Protein AF-A0A9D1G744-F1 (afdb_monomer_lite)

pLDDT: mean 83.35, std 15.89, range [49.72, 98.5]

Secondary structure (DSSP, 8-state):
-HHHHHHHHHHHHHHHHS-------PPPEEEEEETTEEEETTTTTSSSGGGGTT-EEEEETTTTEEEEES-EE---EE-TTS-EESEEE--SSPPEEEEES--EE--SSSS--

Structure (mmCIF, N/CA/C/O backbone):
data_AF-A0A9D1G744-F1
#
_entry.id   AF-A0A9D1G744-F1
#
loop_
_atom_site.group_PDB
_atom_site.id
_atom_site.type_symbol
_atom_site.label_atom_id
_atom_site.label_alt_id
_atom_site.label_comp_id
_atom_site.label_asym_id
_atom_site.label_entity_id
_atom_site.label_seq_id
_atom_site.pdbx_PDB_ins_code
_atom_site.Cartn_x
_atom_site.Cartn_y
_atom_site.Cartn_z
_atom_site.occupancy
_atom_site.B_iso_or_equiv
_atom_site.auth_seq_id
_atom_site.auth_comp_id
_atom_site.auth_asym_id
_atom_site.auth_atom_id
_atom_site.pdbx_PDB_model_num
ATOM 1 N N . MET A 1 1 ? -5.762 -0.003 -69.240 1.00 55.38 1 MET A N 1
ATOM 2 C CA . MET A 1 1 ? -5.080 0.448 -68.000 1.00 55.38 1 MET A CA 1
ATOM 3 C C . MET A 1 1 ? -6.031 0.642 -66.805 1.00 55.38 1 MET A C 1
ATOM 5 O O . MET A 1 1 ? -5.647 0.297 -65.700 1.00 55.38 1 MET A O 1
ATOM 9 N N . LYS A 1 2 ? -7.293 1.075 -66.994 1.00 52.19 2 LYS A N 1
ATOM 10 C CA . LYS A 1 2 ? -8.262 1.361 -65.904 1.00 52.19 2 LYS A CA 1
ATOM 11 C C . LYS A 1 2 ? -8.647 0.170 -64.998 1.00 52.19 2 LYS A C 1
ATOM 13 O O . LYS A 1 2 ? -8.818 0.358 -63.804 1.00 52.19 2 LYS A O 1
ATOM 18 N N . LYS A 1 3 ? -8.709 -1.065 -65.519 1.00 49.72 3 LYS A N 1
ATOM 19 C CA . LYS A 1 3 ? -9.098 -2.268 -64.740 1.00 49.72 3 LYS A CA 1
ATOM 20 C C . LYS A 1 3 ? -8.055 -2.707 -63.698 1.00 49.72 3 LYS A C 1
ATOM 22 O O . LYS A 1 3 ? -8.408 -3.323 -62.704 1.00 49.72 3 LYS A O 1
ATOM 27 N N . ARG A 1 4 ? -6.776 -2.372 -63.921 1.00 55.38 4 ARG A N 1
ATOM 28 C CA . ARG A 1 4 ? -5.679 -2.664 -62.980 1.00 55.38 4 ARG A CA 1
ATOM 29 C C . ARG A 1 4 ? -5.569 -1.626 -61.862 1.00 55.38 4 ARG A C 1
ATOM 31 O O . ARG A 1 4 ? -5.102 -1.960 -60.784 1.00 55.38 4 ARG A O 1
ATOM 38 N N . LEU A 1 5 ? -6.068 -0.411 -62.108 1.00 59.44 5 LEU A N 1
ATOM 39 C CA . LEU A 1 5 ? -6.150 0.653 -61.108 1.00 59.44 5 LEU A CA 1
ATOM 40 C C . LEU A 1 5 ? -7.244 0.364 -60.063 1.00 59.44 5 LEU A C 1
ATOM 42 O O . LEU A 1 5 ? -7.010 0.546 -58.876 1.00 59.44 5 LEU A O 1
ATOM 46 N N . PHE A 1 6 ? -8.398 -0.165 -60.495 1.00 59.66 6 PHE A N 1
ATOM 47 C CA . PHE A 1 6 ? -9.484 -0.569 -59.587 1.00 59.66 6 PHE A CA 1
ATOM 48 C C . PHE A 1 6 ? -9.097 -1.742 -58.676 1.00 59.66 6 PHE A C 1
ATOM 50 O O . PHE A 1 6 ? -9.415 -1.721 -57.493 1.00 59.66 6 PHE A O 1
ATOM 57 N N . GLY A 1 7 ? -8.374 -2.738 -59.202 1.00 61.22 7 GLY A N 1
ATOM 58 C CA . GLY A 1 7 ? -7.880 -3.857 -58.391 1.00 61.22 7 GLY A CA 1
ATOM 59 C C . GLY A 1 7 ? -6.842 -3.424 -57.352 1.00 61.22 7 GLY A C 1
ATOM 60 O O . GLY A 1 7 ? -6.901 -3.869 -56.212 1.00 61.22 7 GLY A O 1
ATOM 61 N N . LEU A 1 8 ? -5.937 -2.509 -57.717 1.00 62.88 8 LEU A N 1
ATOM 62 C CA . LEU A 1 8 ? -4.931 -1.976 -56.794 1.00 62.88 8 LEU A CA 1
ATOM 63 C C . LEU A 1 8 ? -5.567 -1.138 -55.672 1.00 62.88 8 LEU A C 1
ATOM 65 O O . LEU A 1 8 ? -5.176 -1.274 -54.518 1.00 62.88 8 LEU A O 1
ATOM 69 N N . ALA A 1 9 ? -6.581 -0.326 -55.995 1.00 64.44 9 ALA A N 1
ATOM 70 C CA . ALA A 1 9 ? -7.326 0.455 -55.007 1.00 64.44 9 ALA A CA 1
ATOM 71 C C . ALA A 1 9 ? -8.102 -0.434 -54.016 1.00 64.44 9 ALA A C 1
ATOM 73 O O . ALA A 1 9 ? -8.147 -0.128 -52.828 1.00 64.44 9 ALA A O 1
ATOM 74 N N . LEU A 1 10 ? -8.661 -1.557 -54.482 1.00 64.62 10 LEU A N 1
ATOM 75 C CA . LEU A 1 10 ? -9.388 -2.506 -53.636 1.00 64.62 10 LEU A CA 1
ATOM 76 C C . LEU A 1 10 ? -8.457 -3.273 -52.680 1.00 64.62 10 LEU A C 1
ATOM 78 O O . LEU A 1 10 ? -8.818 -3.491 -51.529 1.00 64.62 10 LEU A O 1
ATOM 82 N N . VAL A 1 11 ? -7.249 -3.637 -53.126 1.00 67.94 11 VAL A N 1
ATOM 83 C CA . VAL A 1 11 ? -6.235 -4.288 -52.274 1.00 67.94 11 VAL A CA 1
ATOM 84 C C . VAL A 1 11 ? -5.684 -3.316 -51.229 1.00 67.94 11 VAL A C 1
ATOM 86 O O . VAL A 1 11 ? -5.548 -3.694 -50.072 1.00 67.94 11 VAL A O 1
ATOM 89 N N . LEU A 1 12 ? -5.438 -2.053 -51.593 1.00 64.69 12 LEU A N 1
ATOM 90 C CA . LEU A 1 12 ? -4.999 -1.035 -50.632 1.00 64.69 12 LEU A CA 1
ATOM 91 C C . LEU A 1 12 ? -6.078 -0.756 -49.570 1.00 64.69 12 LEU A C 1
ATOM 93 O O . LEU A 1 12 ? -5.759 -0.636 -48.390 1.00 64.69 12 LEU A O 1
ATOM 97 N N . ALA A 1 13 ? -7.353 -0.712 -49.976 1.00 64.44 13 ALA A N 1
ATOM 98 C CA . ALA A 1 13 ? -8.484 -0.571 -49.061 1.00 64.44 13 ALA A CA 1
ATOM 99 C C . ALA A 1 13 ? -8.619 -1.780 -48.119 1.00 64.44 13 ALA A C 1
ATOM 101 O O . ALA A 1 13 ? -8.850 -1.592 -46.929 1.00 64.44 13 ALA A O 1
ATOM 102 N N . LEU A 1 14 ? -8.395 -3.001 -48.617 1.00 65.12 14 LEU A N 1
ATOM 103 C CA . LEU A 1 14 ? -8.385 -4.219 -47.801 1.00 65.12 14 LEU A CA 1
ATOM 104 C C . LEU A 1 14 ? -7.221 -4.230 -46.789 1.00 65.12 14 LEU A C 1
ATOM 106 O O . LEU A 1 14 ? -7.401 -4.644 -45.648 1.00 65.12 14 LEU A O 1
ATOM 110 N N . CYS A 1 15 ? -6.036 -3.745 -47.177 1.00 59.97 15 CYS A N 1
ATOM 111 C CA . CYS A 1 15 ? -4.872 -3.654 -46.289 1.00 59.97 15 CYS A CA 1
ATOM 112 C C . CYS A 1 15 ? -5.048 -2.621 -45.162 1.00 59.97 15 CYS A C 1
ATOM 114 O O . CYS A 1 15 ? -4.482 -2.802 -44.088 1.00 59.97 15 CYS A O 1
ATOM 116 N N . LEU A 1 16 ? -5.835 -1.563 -45.383 1.00 60.3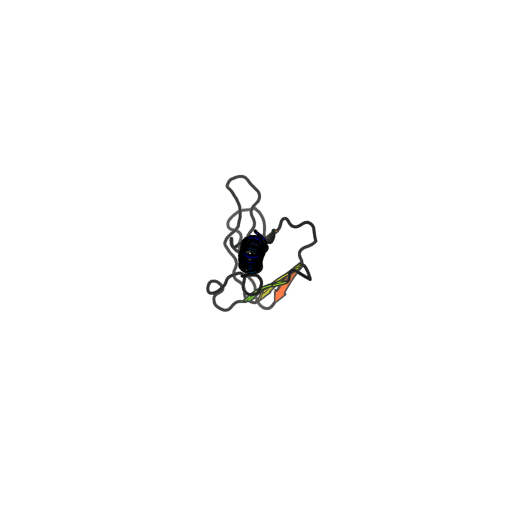1 16 LEU A N 1
ATOM 117 C CA . LEU A 1 16 ? -6.083 -0.512 -44.387 1.00 60.31 16 LEU A CA 1
ATOM 118 C C . LEU A 1 16 ? -7.160 -0.897 -43.359 1.00 60.31 16 LEU A C 1
ATOM 120 O O . LEU A 1 16 ? -7.135 -0.383 -42.246 1.00 60.31 16 LEU A O 1
ATOM 124 N N . THR A 1 17 ? -8.079 -1.809 -43.693 1.00 61.72 17 THR A N 1
ATOM 125 C CA . THR A 1 17 ? -9.145 -2.261 -42.775 1.00 61.72 17 THR A CA 1
ATOM 126 C C . THR A 1 17 ? -8.752 -3.455 -41.902 1.00 61.72 17 THR A C 1
ATOM 128 O O . THR A 1 17 ? -9.499 -3.810 -40.999 1.00 61.72 17 THR A O 1
ATOM 131 N N . LEU A 1 18 ? -7.612 -4.099 -42.179 1.00 57.16 18 LEU A N 1
ATOM 132 C CA . LEU A 1 18 ? -7.100 -5.249 -41.414 1.00 57.16 18 LEU A CA 1
ATOM 133 C C . LEU A 1 18 ? -6.155 -4.854 -40.272 1.00 57.16 18 LEU A C 1
ATOM 135 O O . LEU A 1 18 ? -5.744 -5.710 -39.492 1.00 57.16 18 LEU A O 1
ATOM 139 N N . LEU A 1 19 ? -5.820 -3.570 -40.145 1.00 59.69 19 LEU A N 1
ATOM 140 C CA . LEU A 1 19 ? -5.128 -3.051 -38.972 1.00 59.69 19 LEU A CA 1
ATOM 141 C C . LEU A 1 19 ? -6.163 -2.817 -37.868 1.00 59.69 19 LEU A C 1
ATOM 143 O O . LEU A 1 19 ? -6.526 -1.687 -37.554 1.00 59.69 19 LEU A O 1
ATOM 147 N N . SER A 1 20 ? -6.665 -3.909 -37.294 1.00 56.12 20 SER A N 1
ATOM 148 C CA . SER A 1 20 ? -7.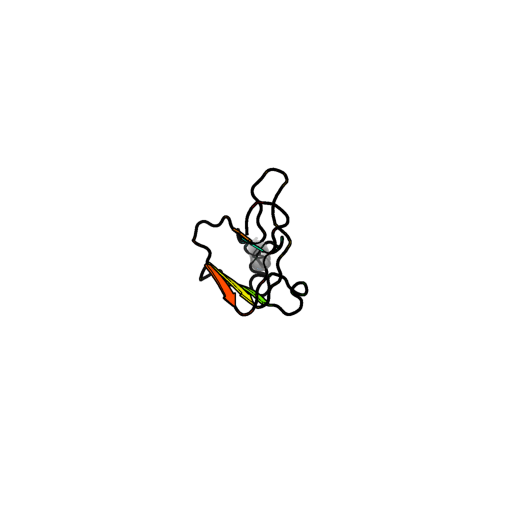311 -3.878 -35.987 1.00 56.12 20 SER A CA 1
ATOM 149 C C . SER A 1 20 ? -6.248 -3.435 -34.988 1.00 56.12 20 SER A C 1
ATOM 151 O O . SER A 1 20 ? -5.452 -4.245 -34.518 1.00 56.12 20 SER A O 1
ATOM 153 N N . VAL A 1 21 ? -6.174 -2.133 -34.716 1.00 61.34 21 VAL A N 1
ATOM 154 C CA . VAL A 1 21 ? -5.326 -1.596 -33.653 1.00 61.34 21 VAL A CA 1
ATOM 155 C C . VAL A 1 21 ? -6.001 -1.964 -32.338 1.00 61.34 21 VAL A C 1
ATOM 157 O O . VAL A 1 21 ? -6.740 -1.180 -31.751 1.00 61.34 21 VAL A O 1
ATOM 160 N N . SER A 1 22 ? -5.795 -3.201 -31.894 1.00 60.31 22 SER A N 1
ATOM 161 C CA . SER A 1 22 ? -5.962 -3.545 -30.492 1.00 60.31 22 SER A CA 1
ATOM 162 C C . SER A 1 22 ? -4.860 -2.804 -29.743 1.00 60.31 22 SER A C 1
ATOM 164 O O . SER A 1 22 ? -3.733 -3.288 -29.633 1.00 60.31 22 SER A O 1
ATOM 166 N N . ALA A 1 23 ? -5.158 -1.577 -29.321 1.00 56.50 23 ALA A N 1
ATOM 167 C CA . ALA A 1 23 ? -4.355 -0.883 -28.336 1.00 56.50 23 ALA A CA 1
ATOM 168 C C . ALA A 1 23 ? -4.421 -1.728 -27.062 1.00 56.50 23 ALA A C 1
ATOM 170 O O . ALA A 1 23 ? -5.450 -1.778 -26.393 1.00 56.50 23 ALA A O 1
ATOM 171 N N . LEU A 1 24 ? -3.350 -2.469 -26.792 1.00 54.41 24 LEU A N 1
ATOM 172 C CA . LEU A 1 24 ? -3.141 -3.098 -25.502 1.00 54.41 24 LEU A C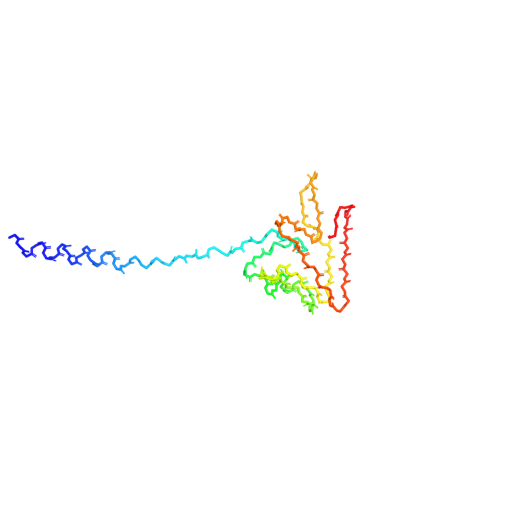A 1
ATOM 173 C C . LEU A 1 24 ? -2.929 -1.928 -24.536 1.00 54.41 24 LEU A C 1
ATOM 175 O O . LEU A 1 24 ? -1.865 -1.310 -24.550 1.00 54.41 24 LEU A O 1
ATOM 179 N N . ALA A 1 25 ? -3.980 -1.526 -23.820 1.00 59.09 25 ALA A N 1
ATOM 180 C CA . ALA A 1 25 ? -3.823 -0.603 -22.709 1.00 59.09 25 ALA A CA 1
ATOM 181 C C . ALA A 1 25 ? -2.848 -1.282 -21.745 1.00 59.09 25 ALA A C 1
ATOM 183 O O . ALA A 1 25 ? -3.103 -2.398 -21.297 1.00 59.09 25 ALA A O 1
ATOM 184 N N . ALA A 1 26 ? -1.677 -0.683 -21.548 1.00 60.94 26 ALA A N 1
ATOM 185 C CA . ALA A 1 26 ? -0.822 -1.091 -20.450 1.00 60.94 26 ALA A CA 1
ATOM 186 C C . ALA A 1 26 ? -1.580 -0.737 -19.168 1.00 60.94 26 ALA A C 1
ATOM 188 O O . ALA A 1 26 ? -2.051 0.396 -19.068 1.00 60.94 26 ALA A O 1
ATOM 189 N N . ASP A 1 27 ? -1.729 -1.693 -18.250 1.00 70.62 27 ASP A N 1
ATOM 190 C CA . ASP A 1 27 ? -2.335 -1.430 -16.943 1.00 70.62 27 ASP A CA 1
ATOM 191 C C . ASP A 1 27 ? -1.585 -0.272 -16.276 1.00 70.62 27 ASP A C 1
ATOM 193 O O . ASP A 1 27 ? -0.345 -0.272 -16.242 1.00 70.62 27 ASP A O 1
ATOM 197 N N . GLU A 1 28 ? -2.308 0.742 -15.790 1.00 87.06 28 GLU A N 1
ATOM 198 C CA . GLU A 1 28 ? -1.650 1.853 -15.118 1.00 87.06 28 GLU A CA 1
ATOM 199 C C . GLU A 1 28 ? -1.020 1.346 -13.818 1.00 87.06 28 GLU A C 1
ATOM 201 O O . GLU A 1 28 ? -1.624 0.614 -13.031 1.00 87.06 28 GLU A O 1
ATOM 206 N N . THR A 1 29 ? 0.241 1.718 -13.604 1.00 94.81 29 THR A N 1
ATOM 207 C CA . THR A 1 29 ? 0.952 1.461 -12.353 1.00 94.81 29 THR A CA 1
ATOM 208 C C . THR A 1 29 ? 0.797 2.662 -11.438 1.00 94.81 29 THR A C 1
ATOM 210 O O . THR A 1 29 ? 1.097 3.790 -11.842 1.00 94.81 29 THR A O 1
ATOM 213 N N . TYR A 1 30 ? 0.427 2.423 -10.187 1.00 96.00 30 TYR A N 1
ATOM 214 C CA . TYR A 1 30 ? 0.343 3.466 -9.179 1.00 96.00 30 TYR A CA 1
ATOM 215 C C . TYR A 1 30 ? 1.680 3.623 -8.449 1.00 96.00 30 TYR A C 1
ATOM 217 O O . TYR A 1 30 ? 2.445 2.671 -8.268 1.00 96.00 30 TYR A O 1
ATOM 225 N N . ASN A 1 31 ? 1.958 4.845 -7.988 1.00 95.88 31 ASN A N 1
ATOM 226 C CA . ASN A 1 31 ? 3.098 5.157 -7.117 1.00 95.88 31 ASN A CA 1
ATOM 227 C C . ASN A 1 31 ? 2.803 4.745 -5.664 1.00 95.88 31 ASN A C 1
ATOM 229 O O . ASN A 1 31 ? 2.969 5.545 -4.742 1.00 95.88 31 ASN A O 1
ATOM 233 N N . LEU A 1 32 ? 2.293 3.526 -5.490 1.00 96.56 32 LEU A N 1
ATOM 234 C CA . LEU A 1 32 ? 1.867 2.933 -4.232 1.00 96.56 32 LEU A CA 1
ATOM 235 C C . LEU A 1 32 ? 2.342 1.480 -4.189 1.00 96.56 32 LEU A C 1
ATOM 237 O O . LEU A 1 32 ? 2.063 0.700 -5.100 1.00 96.56 32 LEU A O 1
ATOM 241 N N . TRP A 1 33 ? 3.020 1.124 -3.106 1.00 95.88 33 TRP A N 1
ATOM 242 C CA . T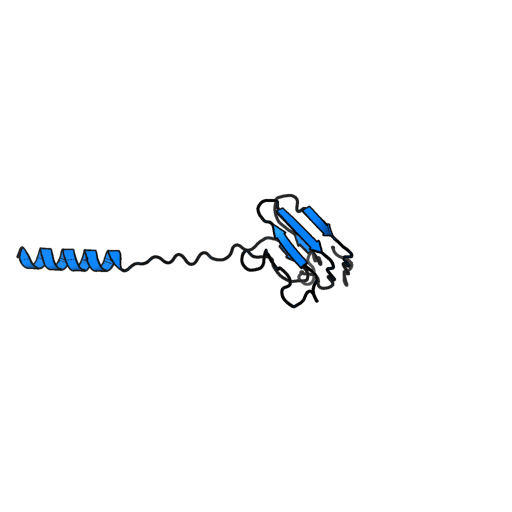RP A 1 33 ? 3.372 -0.243 -2.758 1.00 95.88 33 TRP A CA 1
ATOM 243 C C . TRP A 1 33 ? 2.748 -0.591 -1.415 1.00 95.88 33 TRP A C 1
ATOM 245 O O . TRP A 1 33 ? 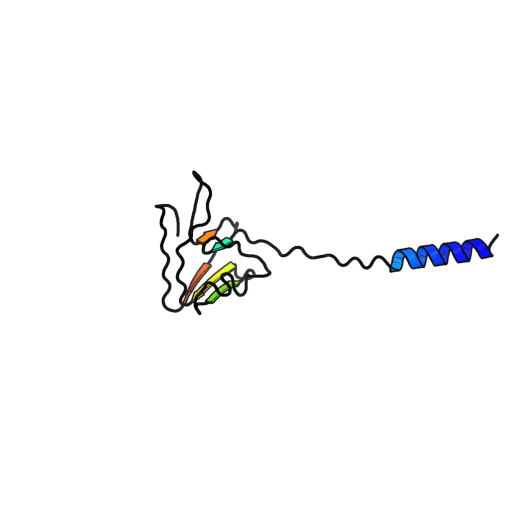2.779 0.225 -0.494 1.00 95.88 33 TRP A O 1
ATOM 255 N N . VAL A 1 34 ? 2.206 -1.799 -1.306 1.00 95.50 34 VAL A N 1
ATOM 256 C CA . VAL A 1 34 ? 1.614 -2.334 -0.079 1.00 95.50 34 VAL A CA 1
ATOM 257 C C . VAL A 1 34 ? 2.160 -3.733 0.133 1.00 95.50 34 VAL A C 1
ATOM 259 O O . VAL A 1 34 ? 2.053 -4.581 -0.748 1.00 95.50 34 VAL A O 1
ATOM 262 N N . ASN A 1 35 ? 2.765 -3.976 1.291 1.00 93.75 35 ASN A N 1
ATOM 263 C CA . ASN A 1 35 ? 3.369 -5.262 1.631 1.00 93.75 35 ASN A CA 1
ATOM 264 C C . ASN A 1 35 ? 4.385 -5.759 0.578 1.00 93.75 35 ASN A C 1
ATOM 266 O O . ASN A 1 35 ? 4.415 -6.933 0.215 1.00 93.75 35 ASN A O 1
ATOM 270 N N . GLY A 1 36 ? 5.158 -4.837 -0.005 1.00 92.44 36 GLY A N 1
ATOM 271 C CA . GLY A 1 36 ? 6.095 -5.127 -1.097 1.00 92.44 36 GLY A CA 1
ATOM 272 C C . GLY A 1 36 ? 5.466 -5.272 -2.492 1.00 92.44 36 GLY A C 1
ATOM 273 O O . GLY A 1 36 ? 6.201 -5.305 -3.479 1.00 92.44 36 GLY A O 1
ATOM 274 N N . VAL A 1 37 ? 4.135 -5.304 -2.611 1.00 94.50 37 VAL A N 1
ATOM 275 C CA . VAL A 1 37 ? 3.414 -5.433 -3.886 1.00 94.50 37 VAL A CA 1
ATOM 276 C C . VAL A 1 37 ? 3.111 -4.054 -4.463 1.00 94.50 37 VAL A C 1
ATOM 278 O O . VAL A 1 37 ? 2.545 -3.202 -3.782 1.00 94.50 37 VAL A O 1
ATOM 281 N N . GLN A 1 38 ? 3.470 -3.821 -5.728 1.00 96.56 38 GLN A N 1
ATOM 282 C CA . GLN A 1 38 ? 3.086 -2.590 -6.420 1.00 96.56 38 GLN A CA 1
ATOM 283 C C . GLN A 1 38 ? 1.606 -2.635 -6.809 1.00 96.56 38 GLN A C 1
ATOM 285 O O . GLN A 1 38 ? 1.134 -3.622 -7.377 1.00 96.56 38 GLN A O 1
ATOM 290 N N . VAL A 1 39 ? 0.889 -1.546 -6.542 1.00 97.50 39 VAL A N 1
ATOM 291 C CA . VAL A 1 39 ? -0.511 -1.400 -6.943 1.00 97.50 39 VAL A CA 1
ATOM 292 C C . VAL A 1 39 ? -0.586 -0.993 -8.415 1.00 97.50 39 VAL A C 1
ATOM 294 O O . VAL A 1 39 ? 0.151 -0.129 -8.893 1.00 97.50 39 VAL A O 1
ATOM 297 N N . THR A 1 40 ? -1.501 -1.621 -9.138 1.00 96.69 40 THR A N 1
ATOM 298 C CA . THR A 1 40 ? -1.793 -1.450 -10.564 1.00 96.69 40 THR A CA 1
ATOM 299 C C . THR A 1 40 ? -3.300 -1.518 -10.776 1.00 96.69 40 THR A C 1
ATOM 301 O O . THR A 1 40 ? -4.013 -2.002 -9.900 1.00 96.69 40 THR A O 1
ATOM 304 N N . ASP A 1 41 ? -3.803 -1.112 -11.939 1.00 95.31 41 ASP A N 1
ATOM 305 C CA . ASP A 1 41 ? -5.228 -1.290 -12.265 1.00 95.31 41 ASP A CA 1
ATOM 306 C C . ASP A 1 41 ? -5.698 -2.743 -12.126 1.00 95.31 41 ASP A C 1
ATOM 308 O O . ASP A 1 41 ? -6.805 -3.002 -11.653 1.00 95.31 41 ASP A O 1
ATOM 312 N N . ALA A 1 42 ? -4.840 -3.699 -12.485 1.00 95.12 42 ALA A N 1
ATOM 313 C CA . ALA A 1 42 ? -5.172 -5.118 -12.483 1.00 95.12 42 ALA A CA 1
ATOM 314 C C . ALA A 1 42 ? -5.376 -5.706 -11.076 1.00 95.12 42 ALA A C 1
ATOM 316 O O . ALA A 1 42 ? -6.133 -6.663 -10.928 1.00 95.12 42 ALA A O 1
ATOM 317 N N . ASN A 1 43 ? -4.711 -5.157 -10.053 1.00 96.12 43 ASN A N 1
ATOM 318 C CA . ASN A 1 43 ? -4.807 -5.628 -8.665 1.00 96.12 43 ASN A CA 1
ATOM 319 C C . ASN A 1 43 ? -5.381 -4.576 -7.705 1.00 96.12 43 ASN A C 1
ATOM 321 O O . ASN A 1 43 ? -5.453 -4.823 -6.509 1.00 96.12 43 ASN A O 1
ATOM 325 N N . ALA A 1 44 ? -5.823 -3.411 -8.183 1.00 97.12 44 ALA A N 1
ATOM 326 C CA . ALA A 1 44 ? -6.329 -2.355 -7.310 1.00 97.12 44 ALA A CA 1
ATOM 327 C C . ALA A 1 44 ? -7.522 -2.818 -6.457 1.00 97.12 44 ALA A C 1
ATOM 329 O O . ALA A 1 44 ? -7.650 -2.402 -5.314 1.00 97.12 44 ALA A O 1
ATOM 330 N N . THR A 1 45 ? -8.373 -3.716 -6.960 1.00 96.81 45 THR A N 1
ATOM 331 C CA . THR A 1 45 ? -9.513 -4.252 -6.194 1.00 96.81 45 THR A CA 1
ATOM 332 C C . THR A 1 45 ? -9.137 -5.334 -5.180 1.00 96.81 45 THR A C 1
ATOM 334 O O . THR A 1 45 ? -9.969 -5.670 -4.342 1.00 96.81 45 THR A O 1
ATOM 337 N N . ASP A 1 46 ? -7.931 -5.893 -5.284 1.00 96.81 46 ASP A N 1
ATOM 338 C CA . ASP A 1 46 ? -7.405 -6.956 -4.427 1.00 96.81 46 ASP A CA 1
ATOM 339 C C . ASP A 1 46 ? -5.867 -6.959 -4.511 1.00 96.81 46 ASP A C 1
ATOM 341 O O . ASP A 1 46 ? -5.253 -7.641 -5.335 1.00 96.81 46 ASP A O 1
ATOM 345 N N . VAL A 1 47 ? -5.245 -6.094 -3.709 1.00 97.25 47 VAL A N 1
ATOM 346 C CA . VAL A 1 47 ? -3.817 -5.761 -3.827 1.00 97.25 47 VAL A CA 1
ATOM 347 C C . VAL A 1 47 ? -2.934 -6.936 -3.427 1.00 97.25 47 VAL A C 1
ATOM 349 O O . VAL A 1 47 ? -1.855 -7.116 -3.994 1.00 97.25 47 VAL A O 1
ATOM 352 N N . LEU A 1 48 ? -3.374 -7.716 -2.441 1.00 95.19 48 LEU A N 1
ATOM 353 C CA . LEU A 1 48 ? -2.609 -8.821 -1.874 1.00 95.19 48 LEU A CA 1
ATOM 354 C C . LEU A 1 48 ? -3.014 -10.181 -2.455 1.00 95.19 48 LEU A C 1
ATOM 356 O O . LEU A 1 48 ? -2.229 -11.128 -2.359 1.00 95.19 48 LEU A O 1
ATOM 360 N N . GLY A 1 49 ? -4.183 -10.287 -3.094 1.00 92.12 49 GLY A N 1
ATOM 361 C CA . GLY A 1 49 ? -4.680 -11.553 -3.611 1.00 92.12 49 GLY A CA 1
ATOM 362 C C . GLY A 1 49 ? -4.828 -12.587 -2.498 1.00 92.12 49 GLY A C 1
ATOM 363 O O . GLY A 1 49 ? -5.060 -12.267 -1.336 1.00 92.12 49 GLY A O 1
ATOM 364 N N . ASP A 1 50 ? -4.551 -13.846 -2.834 1.00 89.00 50 ASP A N 1
ATOM 365 C CA . ASP A 1 50 ? -4.630 -14.970 -1.892 1.00 89.00 50 ASP A CA 1
ATOM 366 C C . ASP A 1 50 ? -3.646 -14.879 -0.698 1.00 89.00 50 ASP A C 1
ATOM 368 O O . ASP A 1 50 ? -3.680 -15.734 0.190 1.00 89.00 50 ASP A O 1
ATOM 372 N N . ALA A 1 51 ? -2.739 -13.893 -0.668 1.00 84.50 51 ALA A N 1
ATOM 373 C CA . ALA A 1 51 ? -1.752 -13.733 0.402 1.00 84.50 51 ALA A CA 1
ATOM 374 C C . ALA A 1 51 ? -2.327 -13.125 1.691 1.00 84.50 51 ALA A C 1
ATOM 376 O O . ALA A 1 51 ? -1.656 -13.155 2.720 1.00 84.50 51 ALA A O 1
ATOM 377 N N . ASP A 1 52 ? -3.533 -12.558 1.657 1.00 79.88 52 ASP A N 1
ATOM 378 C CA . ASP A 1 52 ? -4.083 -11.773 2.764 1.00 79.88 52 ASP A CA 1
ATOM 379 C C . ASP A 1 52 ? -4.881 -12.584 3.803 1.00 79.88 52 ASP A C 1
ATOM 381 O O . ASP A 1 52 ? -5.466 -12.008 4.719 1.00 79.88 52 ASP A O 1
ATOM 385 N N . GLU A 1 53 ? -4.868 -13.921 3.698 1.00 85.31 53 GLU A N 1
ATOM 386 C CA . GLU A 1 53 ? -5.522 -14.880 4.608 1.00 85.31 53 GLU A CA 1
ATOM 387 C C . GLU A 1 53 ? -6.995 -14.534 4.939 1.00 85.31 53 GLU A C 1
ATOM 389 O O . GLU A 1 53 ? -7.506 -14.864 6.014 1.00 85.31 53 GLU A O 1
ATOM 394 N N . GLY A 1 54 ? -7.711 -13.903 3.999 1.00 83.31 54 GLY A N 1
ATOM 395 C CA . GLY A 1 54 ? -9.112 -13.501 4.165 1.00 83.31 54 GLY A CA 1
ATOM 396 C C . GLY A 1 54 ? -9.305 -12.086 4.711 1.00 83.31 54 GLY A C 1
ATOM 397 O O . GLY A 1 54 ? -10.429 -11.720 5.070 1.00 83.31 54 GLY A O 1
ATOM 398 N N . ALA A 1 55 ? -8.237 -11.293 4.775 1.00 91.06 55 ALA A N 1
ATOM 399 C CA . ALA A 1 55 ? -8.334 -9.848 4.861 1.00 91.06 55 ALA A CA 1
ATOM 400 C C . ALA A 1 55 ? -8.870 -9.264 3.540 1.00 91.06 55 ALA A C 1
ATOM 402 O O . ALA A 1 55 ? -9.312 -9.965 2.632 1.00 91.06 55 ALA A O 1
ATOM 403 N N . THR A 1 56 ? -8.955 -7.943 3.461 1.00 95.06 56 THR A N 1
ATOM 404 C CA . THR A 1 56 ? -9.242 -7.265 2.198 1.00 95.06 56 THR A CA 1
ATOM 405 C C . THR A 1 56 ? -8.393 -6.015 2.128 1.00 95.06 56 THR A C 1
ATOM 407 O O . THR A 1 56 ? -8.492 -5.140 2.995 1.00 95.06 56 THR A O 1
ATOM 410 N N . VAL A 1 57 ? -7.572 -5.924 1.087 1.00 97.81 57 VAL A N 1
ATOM 411 C CA . VAL A 1 57 ? -6.778 -4.736 0.788 1.00 97.81 57 VAL A CA 1
ATOM 412 C C . VAL A 1 57 ? -7.072 -4.292 -0.630 1.00 97.81 57 VAL A C 1
ATOM 414 O O . VAL A 1 57 ? -6.795 -5.012 -1.583 1.00 97.81 57 VAL A O 1
ATOM 417 N N . TYR A 1 58 ? -7.616 -3.090 -0.777 1.00 97.81 58 TYR A N 1
ATOM 418 C CA . TYR A 1 58 ? -7.939 -2.538 -2.086 1.00 97.81 58 TYR A CA 1
ATOM 419 C C . TYR A 1 58 ? -7.675 -1.037 -2.129 1.00 97.81 58 TYR A C 1
ATOM 421 O O . TYR A 1 58 ? -7.715 -0.341 -1.112 1.00 97.81 58 TYR A O 1
ATOM 429 N N . TYR A 1 59 ? -7.413 -0.537 -3.324 1.00 98.31 59 TYR A N 1
ATOM 430 C CA . TYR A 1 59 ? -7.104 0.846 -3.618 1.00 98.31 59 TYR A CA 1
ATOM 431 C C . TYR A 1 59 ? -8.104 1.413 -4.630 1.00 98.31 59 TYR A C 1
ATOM 433 O O . TYR A 1 59 ? -8.375 0.823 -5.672 1.00 98.31 59 TYR A O 1
ATOM 441 N N . ASP A 1 60 ? -8.646 2.583 -4.310 1.00 98.00 60 ASP A N 1
ATOM 442 C CA . ASP A 1 60 ? -9.527 3.364 -5.169 1.00 98.00 60 ASP A CA 1
ATOM 443 C C . ASP A 1 60 ? -8.746 4.577 -5.700 1.00 98.00 60 ASP A C 1
ATOM 445 O O . ASP A 1 60 ? -8.391 5.490 -4.947 1.00 98.00 60 ASP A O 1
ATOM 449 N N . ALA A 1 61 ? -8.472 4.580 -7.006 1.00 96.38 61 ALA A N 1
ATOM 450 C CA . ALA A 1 61 ? -7.692 5.623 -7.669 1.00 96.38 61 ALA A CA 1
ATOM 451 C C . ALA A 1 61 ? -8.449 6.953 -7.842 1.00 96.38 61 ALA A C 1
ATOM 453 O O . ALA A 1 61 ? -7.820 8.011 -7.930 1.00 96.38 61 ALA A O 1
ATOM 454 N N . GLU A 1 62 ? -9.787 6.928 -7.880 1.00 96.19 62 GLU A N 1
ATOM 455 C CA . GLU A 1 62 ? -10.611 8.134 -8.026 1.00 96.19 62 GLU A CA 1
ATOM 456 C C . GLU A 1 62 ? -10.522 8.990 -6.759 1.00 96.19 62 GLU A C 1
ATOM 458 O O . GLU A 1 62 ? -10.276 10.199 -6.821 1.00 96.19 62 GLU A O 1
ATOM 463 N N . SER A 1 63 ? -10.658 8.342 -5.603 1.00 97.75 63 SER A N 1
ATOM 464 C CA . SER A 1 63 ? -10.561 8.973 -4.285 1.00 97.75 63 SER A CA 1
ATOM 465 C C . SER A 1 63 ? -9.140 9.010 -3.716 1.00 97.75 63 SER A C 1
ATOM 467 O O . SER A 1 63 ? -8.905 9.699 -2.725 1.00 97.75 63 SER A O 1
ATOM 469 N N . ASN A 1 64 ? -8.195 8.296 -4.334 1.00 97.81 64 ASN A N 1
ATOM 470 C CA . ASN A 1 64 ? -6.842 8.069 -3.825 1.00 97.81 64 ASN A CA 1
ATOM 471 C C . ASN A 1 64 ? -6.847 7.483 -2.398 1.00 97.81 64 ASN A C 1
ATOM 473 O O . ASN A 1 64 ? -6.169 7.990 -1.498 1.00 97.81 64 ASN A O 1
ATOM 477 N N . THR A 1 65 ? -7.649 6.433 -2.193 1.00 98.50 65 THR A N 1
ATOM 478 C CA . THR A 1 65 ? -7.860 5.791 -0.886 1.00 98.50 65 THR A CA 1
ATOM 479 C C . THR A 1 65 ? -7.427 4.330 -0.911 1.00 98.50 65 THR A C 1
ATOM 481 O O . THR A 1 65 ? -7.930 3.551 -1.713 1.00 98.50 65 THR A O 1
ATOM 484 N N . LEU A 1 66 ? -6.536 3.944 0.001 1.00 98.50 66 LEU A N 1
ATOM 485 C CA . LEU A 1 66 ? -6.203 2.552 0.310 1.00 98.50 66 LEU A CA 1
ATOM 486 C C . LEU A 1 66 ? -7.038 2.099 1.510 1.00 98.50 66 LEU A C 1
ATOM 488 O O . LEU A 1 66 ? -6.940 2.696 2.581 1.00 98.50 66 LEU A O 1
ATOM 492 N N . THR A 1 67 ? -7.829 1.043 1.361 1.00 98.50 67 THR A N 1
ATOM 493 C CA . THR A 1 67 ? -8.590 0.447 2.464 1.00 98.50 67 THR A CA 1
ATOM 494 C C . THR A 1 67 ? -7.918 -0.837 2.930 1.00 98.50 67 THR A C 1
ATOM 496 O O . THR A 1 67 ? -7.589 -1.698 2.118 1.00 98.50 67 THR A O 1
ATOM 499 N N . LEU A 1 68 ? -7.747 -0.965 4.246 1.00 98.06 68 LEU A N 1
ATOM 500 C CA . LEU A 1 68 ? -7.248 -2.158 4.925 1.00 98.06 68 LEU A CA 1
ATOM 501 C C . LEU A 1 68 ? -8.363 -2.718 5.805 1.00 98.06 68 LEU A C 1
ATOM 503 O O . LEU A 1 68 ? -8.865 -1.995 6.668 1.00 98.06 68 LEU A O 1
ATOM 507 N N . ASN A 1 69 ? -8.739 -3.980 5.619 1.00 97.12 69 ASN A N 1
ATOM 508 C CA . ASN A 1 69 ? -9.702 -4.654 6.482 1.00 97.12 69 ASN A CA 1
ATOM 509 C C . ASN A 1 69 ? -9.172 -6.001 6.969 1.00 97.12 69 ASN A C 1
ATOM 511 O O . ASN A 1 69 ? -9.104 -6.952 6.198 1.00 97.12 69 ASN A O 1
ATOM 515 N N . GLY A 1 70 ? -8.812 -6.088 8.251 1.00 95.81 70 GLY A N 1
ATOM 516 C CA . GLY A 1 70 ? -8.263 -7.318 8.830 1.00 95.81 70 GLY A CA 1
ATOM 517 C C . GLY A 1 70 ? -6.829 -7.643 8.392 1.00 95.81 70 GLY A C 1
ATOM 518 O O . GLY A 1 70 ? -6.379 -8.765 8.591 1.00 95.81 70 GLY A O 1
ATOM 519 N N . ALA A 1 71 ? -6.121 -6.695 7.775 1.00 95.62 71 ALA A N 1
ATOM 520 C CA . ALA A 1 71 ? -4.849 -6.945 7.111 1.00 95.62 71 ALA A CA 1
ATOM 521 C C . ALA A 1 71 ? -3.682 -7.087 8.100 1.00 95.62 71 ALA A C 1
ATOM 523 O O . ALA A 1 71 ? -3.558 -6.304 9.047 1.00 95.62 71 ALA A O 1
ATOM 524 N N . THR A 1 72 ? -2.792 -8.045 7.833 1.00 94.62 72 THR A N 1
ATOM 525 C CA . THR A 1 72 ? -1.483 -8.163 8.492 1.00 94.62 72 THR A CA 1
ATOM 526 C C . THR A 1 72 ? -0.397 -7.892 7.462 1.00 94.62 72 THR A C 1
ATOM 528 O O . THR A 1 72 ? -0.237 -8.661 6.521 1.00 94.62 72 THR A O 1
ATOM 531 N N . LEU A 1 73 ? 0.304 -6.768 7.614 1.00 93.50 73 LEU A N 1
ATOM 532 C CA . LEU A 1 73 ? 1.346 -6.319 6.692 1.00 93.50 73 LEU A CA 1
ATOM 533 C C . LEU A 1 73 ? 2.692 -6.298 7.423 1.00 93.50 73 LEU A C 1
ATOM 535 O O . LEU A 1 73 ? 2.794 -5.708 8.501 1.00 93.50 73 LEU A O 1
ATOM 539 N N . ASP A 1 74 ? 3.717 -6.917 6.847 1.00 91.69 74 ASP A N 1
ATOM 540 C CA . ASP A 1 74 ? 5.041 -7.069 7.473 1.00 91.69 74 ASP A CA 1
ATOM 541 C C . ASP A 1 74 ? 6.222 -6.859 6.514 1.00 91.69 74 ASP A C 1
ATOM 543 O O . ASP A 1 74 ? 7.370 -6.728 6.941 1.00 91.69 74 ASP A O 1
ATOM 547 N N . THR A 1 75 ? 5.946 -6.772 5.215 1.00 90.38 75 THR A N 1
ATOM 548 C CA . THR A 1 75 ? 6.961 -6.737 4.172 1.00 90.38 75 THR A CA 1
ATOM 549 C C . THR A 1 75 ? 7.076 -5.325 3.602 1.00 90.38 75 THR A C 1
ATOM 551 O O . THR A 1 75 ? 6.161 -4.806 2.966 1.00 90.38 75 THR A O 1
ATOM 554 N N . ALA A 1 76 ? 8.222 -4.677 3.802 1.00 89.75 76 ALA A N 1
ATOM 555 C CA . ALA A 1 76 ? 8.477 -3.348 3.253 1.00 89.75 76 ALA A CA 1
ATOM 556 C C . ALA A 1 76 ? 8.923 -3.391 1.782 1.00 89.75 76 ALA A C 1
ATOM 558 O O . ALA A 1 76 ? 9.733 -4.229 1.385 1.00 89.75 76 ALA A O 1
ATOM 559 N N . TYR A 1 77 ? 8.464 -2.423 0.987 1.00 90.50 77 TYR A N 1
ATOM 560 C CA . TYR A 1 77 ? 9.107 -2.067 -0.277 1.00 90.50 77 TYR A CA 1
ATOM 561 C C . TYR A 1 77 ? 10.277 -1.109 -0.013 1.00 90.50 77 TYR A C 1
ATOM 563 O O . TYR A 1 77 ? 10.150 -0.181 0.784 1.00 90.50 77 TYR A O 1
ATOM 571 N N . GLY A 1 78 ? 11.410 -1.307 -0.692 1.00 83.31 78 GLY A N 1
ATOM 572 C CA . GLY A 1 78 ? 12.571 -0.415 -0.625 1.00 83.31 78 GLY A CA 1
ATOM 573 C C . GLY A 1 78 ? 13.851 -1.054 -1.170 1.00 83.31 78 GLY A C 1
ATOM 574 O O . GLY A 1 78 ? 13.931 -2.267 -1.352 1.00 83.31 78 GLY A O 1
ATOM 575 N N . SER A 1 79 ? 14.870 -0.231 -1.434 1.00 66.44 79 SER A N 1
ATOM 576 C CA . SER A 1 79 ? 16.213 -0.677 -1.838 1.00 66.44 79 SER A CA 1
ATOM 577 C C . SER A 1 79 ? 17.221 -0.371 -0.734 1.00 66.44 79 SER A C 1
ATOM 579 O O . SER A 1 79 ? 17.109 0.648 -0.056 1.00 66.44 79 SER A O 1
ATOM 581 N N . SER A 1 80 ? 18.247 -1.212 -0.589 1.00 64.25 80 SER A N 1
ATOM 582 C CA . SER A 1 80 ? 19.332 -1.027 0.378 1.00 64.25 80 SER A CA 1
ATOM 583 C C . SER A 1 80 ? 19.909 0.395 0.312 1.00 64.25 80 SER A C 1
ATOM 585 O O . SER A 1 80 ? 20.532 0.767 -0.682 1.00 64.25 80 SER A O 1
ATOM 587 N N . GLY A 1 81 ? 19.703 1.179 1.376 1.00 67.88 81 GLY A N 1
ATOM 588 C CA . GLY A 1 81 ? 20.205 2.553 1.510 1.00 67.88 81 GLY A CA 1
ATOM 589 C C . GLY A 1 81 ? 19.268 3.672 1.030 1.00 67.88 81 GLY A C 1
ATOM 590 O O . GLY A 1 81 ? 19.696 4.824 1.040 1.00 67.88 81 GLY A O 1
ATOM 591 N N . GLY A 1 82 ? 18.034 3.360 0.617 1.00 76.19 82 GLY A N 1
ATOM 592 C CA . GLY A 1 82 ? 16.984 4.336 0.295 1.00 76.19 82 GLY A CA 1
ATOM 593 C C . GLY A 1 82 ? 15.798 4.283 1.262 1.00 76.19 82 GLY A C 1
ATOM 594 O O . GLY A 1 82 ? 15.797 3.492 2.205 1.00 76.19 82 GLY A O 1
ATOM 595 N N . ASP A 1 83 ? 14.789 5.120 1.007 1.00 83.19 83 ASP A N 1
ATOM 596 C CA . ASP A 1 83 ? 13.531 5.099 1.756 1.00 83.19 83 ASP A CA 1
ATOM 597 C C . ASP A 1 83 ? 12.805 3.762 1.545 1.00 83.19 83 ASP A C 1
ATOM 599 O O . ASP A 1 83 ? 12.784 3.208 0.440 1.00 83.19 83 ASP A O 1
ATOM 603 N N . SER A 1 84 ? 12.224 3.241 2.623 1.00 87.19 84 SER A N 1
ATOM 604 C CA . SER A 1 84 ? 11.418 2.024 2.613 1.00 87.19 84 SER A CA 1
ATOM 605 C C . SER A 1 84 ? 10.165 2.194 3.464 1.00 87.19 84 SER A C 1
ATOM 607 O O . SER A 1 84 ? 10.116 3.051 4.350 1.00 87.19 84 SER A O 1
ATOM 609 N N . GLY A 1 85 ? 9.148 1.384 3.178 1.00 90.50 85 GLY A N 1
ATOM 610 C CA . GLY A 1 85 ? 7.904 1.359 3.941 1.00 90.50 85 GLY A CA 1
ATOM 611 C C . GLY A 1 85 ? 7.052 0.138 3.616 1.00 90.50 85 GLY A C 1
ATOM 612 O O . GLY A 1 85 ? 7.115 -0.396 2.506 1.00 90.50 85 GLY A O 1
ATOM 613 N N . VAL A 1 86 ? 6.264 -0.306 4.596 1.00 93.56 86 VAL A N 1
ATOM 614 C CA . VAL A 1 86 ? 5.275 -1.385 4.425 1.00 93.56 86 VAL A CA 1
ATOM 615 C C . VAL A 1 86 ? 4.137 -0.914 3.524 1.00 93.56 86 VAL A C 1
ATOM 617 O O . VAL A 1 86 ? 3.719 -1.640 2.622 1.00 93.56 86 VAL A O 1
ATOM 620 N N . ILE A 1 87 ? 3.707 0.334 3.704 1.00 94.75 87 ILE A N 1
ATOM 621 C CA . ILE A 1 87 ? 2.946 1.108 2.734 1.00 94.75 87 ILE A CA 1
ATOM 622 C C . ILE A 1 87 ? 3.861 2.235 2.255 1.00 94.75 87 ILE A C 1
ATOM 624 O O . ILE A 1 87 ? 4.224 3.138 3.003 1.00 94.75 87 ILE A O 1
ATOM 628 N N . TYR A 1 88 ? 4.272 2.183 0.993 1.00 94.00 88 TYR A N 1
ATOM 629 C CA . TYR A 1 88 ? 5.174 3.176 0.419 1.00 94.00 88 TYR A CA 1
ATOM 630 C C . TYR A 1 88 ? 4.474 3.924 -0.706 1.00 94.00 88 TYR A C 1
ATOM 632 O O . TYR A 1 88 ? 4.080 3.330 -1.707 1.00 94.00 88 TYR A O 1
ATOM 640 N N . TYR A 1 89 ? 4.318 5.236 -0.544 1.00 94.88 89 TYR A N 1
ATOM 641 C CA . TYR A 1 89 ? 3.597 6.079 -1.488 1.00 94.88 89 TYR A CA 1
ATOM 642 C C . TYR A 1 89 ? 4.417 7.304 -1.883 1.00 94.88 89 TYR A C 1
ATOM 644 O O . TYR A 1 89 ? 4.880 8.063 -1.035 1.00 94.88 89 TYR A O 1
ATOM 652 N N . THR A 1 90 ? 4.565 7.512 -3.190 1.00 93.88 90 THR A N 1
ATOM 653 C CA . THR A 1 90 ? 5.320 8.633 -3.778 1.00 93.88 90 THR A CA 1
ATOM 654 C C . THR A 1 90 ? 4.492 9.430 -4.786 1.00 93.88 90 THR A C 1
ATOM 656 O O . THR A 1 90 ? 5.027 10.184 -5.602 1.00 93.88 90 THR A O 1
ATOM 659 N N . GLY A 1 91 ? 3.166 9.267 -4.759 1.00 93.19 91 GLY A N 1
ATOM 660 C CA . GLY A 1 91 ? 2.261 10.050 -5.591 1.00 93.19 91 GLY A CA 1
ATOM 661 C C . GLY A 1 91 ? 2.155 11.511 -5.139 1.00 93.19 91 GLY A C 1
ATOM 662 O O . GLY A 1 91 ? 2.481 11.877 -4.014 1.00 93.19 91 GLY A O 1
ATOM 663 N N . GLN A 1 92 ? 1.685 12.371 -6.045 1.00 93.56 92 GLN A N 1
ATOM 664 C CA . GLN A 1 92 ? 1.663 13.825 -5.822 1.00 93.56 92 GLN A CA 1
ATOM 665 C C . GLN A 1 92 ? 0.448 14.328 -5.029 1.00 93.56 92 GLN A C 1
ATOM 667 O O . GLN A 1 92 ? 0.428 15.481 -4.602 1.00 93.56 92 GLN A O 1
ATOM 672 N N . LYS A 1 93 ? -0.587 13.497 -4.877 1.00 94.62 93 LYS A N 1
ATOM 673 C CA . LYS A 1 93 ? -1.799 13.807 -4.103 1.00 94.62 93 LYS A CA 1
ATOM 674 C C . LYS A 1 93 ? -1.710 13.177 -2.720 1.00 94.62 93 LYS A C 1
ATOM 676 O O . LYS A 1 93 ? -1.012 12.186 -2.564 1.00 94.62 93 LYS A O 1
ATOM 681 N N . GLU A 1 94 ? -2.449 13.692 -1.747 1.00 97.31 94 GLU A N 1
ATOM 682 C CA . GLU A 1 94 ? -2.587 13.036 -0.441 1.00 97.31 94 GLU A CA 1
ATOM 683 C C . GLU A 1 94 ? -3.202 11.639 -0.601 1.00 97.31 94 GLU A C 1
ATOM 685 O O . GLU A 1 94 ? -4.238 11.500 -1.251 1.00 97.31 94 GLU A O 1
ATOM 690 N N . LEU A 1 95 ? -2.554 10.618 -0.037 1.00 97.56 95 LEU A N 1
ATOM 691 C CA . LEU A 1 95 ? -3.103 9.268 0.078 1.00 97.56 95 LEU A CA 1
ATOM 692 C C . LEU A 1 95 ? -3.904 9.172 1.376 1.00 97.56 95 LEU A C 1
ATOM 694 O O . LEU A 1 95 ? -3.367 9.424 2.454 1.00 97.56 95 LEU A O 1
ATOM 698 N N . THR A 1 96 ? -5.161 8.746 1.282 1.00 98.44 96 THR A N 1
ATOM 699 C CA . THR A 1 96 ? -5.930 8.349 2.466 1.00 98.44 96 THR A CA 1
ATOM 700 C C . THR A 1 96 ? -5.734 6.859 2.718 1.00 98.44 96 THR A C 1
ATOM 702 O O . THR A 1 96 ? -5.934 6.052 1.815 1.00 98.44 96 THR A O 1
ATOM 705 N N . VAL A 1 97 ? -5.390 6.478 3.950 1.00 97.75 97 VAL A N 1
ATOM 706 C CA . VAL A 1 97 ? -5.405 5.074 4.388 1.00 97.75 97 VAL A CA 1
ATOM 707 C C . VAL A 1 97 ? -6.579 4.877 5.339 1.00 97.75 97 VAL A C 1
ATOM 709 O O . VAL A 1 97 ? -6.609 5.434 6.438 1.00 97.75 97 VAL A O 1
ATOM 712 N N . LYS A 1 98 ? -7.570 4.101 4.906 1.00 98.25 98 LYS A N 1
ATOM 713 C CA . LYS A 1 98 ? -8.771 3.781 5.673 1.00 98.25 98 LYS A CA 1
ATOM 714 C C . LYS A 1 98 ? -8.607 2.413 6.331 1.00 98.25 98 LYS A C 1
ATOM 716 O O . LYS A 1 98 ? -8.513 1.401 5.648 1.00 98.25 98 LYS A O 1
ATOM 721 N N . ALA A 1 99 ? -8.605 2.382 7.658 1.00 96.81 99 ALA A N 1
ATOM 722 C CA . ALA A 1 99 ? -8.539 1.143 8.426 1.00 96.81 99 ALA A CA 1
ATOM 723 C C . ALA A 1 99 ? -9.940 0.702 8.875 1.00 96.81 99 ALA A C 1
ATOM 725 O O . ALA A 1 99 ? -10.650 1.442 9.558 1.00 96.81 99 ALA A O 1
ATOM 726 N N . GLU A 1 100 ? -10.313 -0.520 8.519 1.00 96.38 100 GLU A N 1
ATOM 727 C CA . GLU A 1 100 ? -11.527 -1.216 8.937 1.00 96.38 100 GLU A CA 1
ATOM 728 C C . GLU A 1 100 ? -11.145 -2.508 9.677 1.00 96.38 100 GLU A C 1
ATOM 730 O O . GLU A 1 100 ? -10.107 -3.109 9.411 1.00 96.38 100 GLU A O 1
ATOM 735 N N . GLY A 1 101 ? -11.937 -2.933 10.661 1.00 94.75 101 GLY A N 1
ATOM 736 C CA . GLY A 1 101 ? -11.588 -4.110 11.464 1.00 94.75 101 GLY A CA 1
ATOM 737 C C . GLY A 1 101 ? -10.277 -3.949 12.252 1.00 94.75 101 GLY A C 1
ATOM 738 O O . GLY A 1 101 ? -9.943 -2.858 12.718 1.00 94.75 101 GLY A O 1
ATOM 739 N N . SER A 1 102 ? -9.556 -5.057 12.444 1.00 95.31 102 SER A N 1
ATOM 740 C CA . SER A 1 102 ? -8.281 -5.092 13.172 1.00 95.31 102 SER A CA 1
ATOM 741 C C . SER A 1 102 ? -7.131 -5.286 12.194 1.00 95.31 102 SER A C 1
ATOM 743 O O . SER A 1 102 ? -6.947 -6.388 11.691 1.00 95.31 102 SER A O 1
ATOM 745 N N . ASN A 1 103 ? -6.351 -4.234 11.952 1.00 95.31 103 ASN A N 1
ATOM 746 C CA . ASN A 1 103 ? -5.190 -4.282 11.064 1.00 95.31 103 ASN A CA 1
ATOM 747 C C . ASN A 1 103 ? -3.902 -4.224 11.883 1.00 95.31 103 ASN A C 1
ATOM 749 O O . ASN A 1 103 ? -3.826 -3.487 12.868 1.00 95.31 103 ASN A O 1
ATOM 753 N N . THR A 1 104 ? -2.886 -4.960 11.448 1.00 94.56 104 THR A N 1
ATOM 754 C CA . THR A 1 104 ? -1.543 -4.932 12.029 1.00 94.56 104 THR A CA 1
ATOM 755 C C . THR A 1 104 ? -0.544 -4.573 10.942 1.00 94.56 104 THR A C 1
ATOM 757 O O . THR A 1 104 ? -0.532 -5.192 9.883 1.00 94.56 104 THR A O 1
ATOM 760 N N . ILE A 1 105 ? 0.305 -3.583 11.212 1.00 92.94 105 ILE A N 1
ATOM 761 C CA . ILE A 1 105 ? 1.411 -3.201 10.332 1.00 92.94 105 ILE A CA 1
ATOM 762 C C . ILE A 1 105 ? 2.692 -3.299 11.151 1.00 92.94 105 ILE A C 1
ATOM 764 O O . ILE A 1 105 ? 2.828 -2.634 12.180 1.00 92.94 105 ILE A O 1
ATOM 768 N N . THR A 1 106 ? 3.613 -4.141 10.701 1.00 90.31 106 THR A N 1
ATOM 769 C CA . THR A 1 106 ? 4.908 -4.373 11.337 1.00 90.31 106 THR A CA 1
ATOM 770 C C . THR A 1 106 ? 6.001 -3.944 10.374 1.00 90.31 106 THR A C 1
ATOM 772 O O . THR A 1 106 ? 6.022 -4.392 9.239 1.00 90.31 106 THR A O 1
ATOM 775 N N . SER A 1 107 ? 6.925 -3.093 10.816 1.00 80.81 107 SER A N 1
ATOM 776 C CA . SER A 1 107 ? 8.104 -2.742 10.021 1.00 80.81 107 SER A CA 1
ATOM 777 C C . SER A 1 107 ? 9.339 -3.380 10.653 1.00 80.81 107 SER A C 1
ATOM 779 O O . SER A 1 107 ? 9.652 -3.114 11.815 1.00 80.81 107 SER A O 1
ATOM 781 N N . GLU A 1 108 ? 10.030 -4.247 9.909 1.00 72.69 108 GLU A N 1
ATOM 782 C CA . GLU A 1 108 ? 11.270 -4.898 10.368 1.00 72.69 108 GLU A CA 1
ATOM 783 C C . GLU A 1 108 ? 12.481 -3.946 10.356 1.00 72.69 108 GLU A C 1
ATOM 785 O O . GLU A 1 108 ? 13.526 -4.230 10.948 1.00 72.69 108 GLU A O 1
ATOM 790 N N . THR A 1 109 ? 12.342 -2.788 9.708 1.00 65.81 109 THR A N 1
ATOM 791 C CA . THR A 1 109 ? 13.355 -1.731 9.632 1.00 65.81 109 THR A CA 1
ATOM 792 C C . THR A 1 109 ? 12.827 -0.437 10.246 1.00 65.81 109 THR A C 1
ATOM 794 O O . THR A 1 109 ? 11.637 -0.166 10.205 1.00 65.81 109 THR A O 1
ATOM 797 N N . ALA A 1 110 ? 13.695 0.412 10.806 1.00 60.97 110 ALA A N 1
ATOM 798 C CA . ALA A 1 110 ? 13.293 1.661 11.477 1.00 60.97 110 ALA A CA 1
ATOM 799 C C . ALA A 1 110 ? 12.742 2.763 10.533 1.00 60.97 110 ALA A C 1
ATOM 801 O O . ALA A 1 110 ? 12.688 3.933 10.910 1.00 60.97 110 ALA A O 1
ATOM 802 N N . THR A 1 111 ? 12.373 2.413 9.304 1.00 60.62 111 THR A N 1
ATOM 803 C CA . THR A 1 111 ? 11.964 3.313 8.227 1.00 60.62 111 THR A CA 1
ATOM 804 C C . THR A 1 111 ? 10.548 2.958 7.771 1.00 60.62 111 THR A C 1
ATOM 806 O O . THR A 1 111 ? 10.309 1.850 7.303 1.00 60.62 111 THR A O 1
ATOM 809 N N . GLY A 1 112 ? 9.624 3.912 7.942 1.00 60.72 112 GLY A N 1
ATOM 810 C CA . GLY A 1 112 ? 8.280 3.923 7.348 1.00 60.72 112 GLY A CA 1
ATOM 811 C C . GLY A 1 112 ? 7.254 2.914 7.891 1.00 60.72 112 GLY A C 1
ATOM 812 O O . GLY A 1 112 ? 7.581 1.786 8.258 1.00 60.72 112 GLY A O 1
ATOM 813 N N . ILE A 1 113 ? 5.988 3.342 7.887 1.00 58.56 113 ILE A N 1
ATOM 814 C CA . ILE A 1 113 ? 4.778 2.505 7.872 1.00 58.56 113 ILE A CA 1
ATOM 815 C C . ILE A 1 113 ? 3.968 2.898 6.653 1.00 58.56 113 ILE A C 1
ATOM 817 O O . ILE A 1 113 ? 3.868 4.123 6.412 1.00 58.56 113 ILE A O 1
#

Radius of gyration: 23.71 Å; chains: 1; boun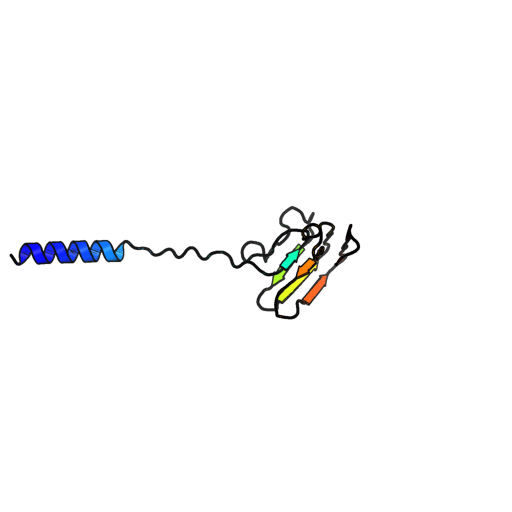ding box: 32×29×81 Å

Organism: NCBI:txid2840929

Foldseek 3Di:
DVVVVVVVVVVVVVVVVPPPPPPPPDWDWAQKDALQFTDTNVCQQARCPPNQVPWGWHADPVVLEIETGSGEHEHWDDDVPDAIENIGGDDPDDHHYHYHYDYHHHYPDPHYD

Sequence (113 aa):
MKKRLFGLALVLALCLTLLSVSALAADETYNLWVNGVQVTDANATDVLGDADEGATVYYDAESNTLTLNGATLDTAYGSSGGDSGVIYYTGQKELTVKAEGSNTITSETATGI